Protein AF-A0A818FJN6-F1 (afdb_monomer)

Nearest PDB structures (foldseek):
  6km7-assembly2_B  TM=9.785E-01  e=1.713E-04  Homo sapiens
  6pww-assembly1_A  TM=8.795E-01  e=2.031E-04  Homo sapiens
  6w5i-assembly1_A  TM=8.950E-01  e=3.381E-04  Homo sapiens
  7mbm-assembly1_A  TM=8.637E-01  e=5.629E-04  Homo sapiens
  7ud5-assembly1_N  TM=8.501E-01  e=5.319E-04  Homo sapiens

pLDDT: mean 88.39, std 12.05, range [42.53, 98.31]

Radius of gyration: 12.9 Å; Cα contacts (8 Å, |Δi|>4): 133; chains: 1; bounding box: 36×21×41 Å

Foldseek 3Di:
DDPPPQDKDWDAALVNQWIWIATQQQKIWIAGPPVRDTPDIDGDDDVDPGGHGWDDWDHDNDDDDIDTDD

Solvent-accessible surface area (backbone atoms only — not comparable to full-atom values): 4315 Å² total; per-residue (Å²): 130,86,82,68,79,80,54,66,49,74,46,60,45,89,82,57,54,31,38,42,38,35,28,52,61,19,43,37,39,35,22,39,51,90,82,60,48,76,79,46,71,51,68,58,72,59,105,50,100,57,74,37,48,56,76,50,74,48,68,53,96,68,84,89,66,74,49,76,41,106

Sequence (70 aa):
IDDEPNDIISTFDRKGEHIILGNNRGLIVVKTFPDLKTISSFRITTGTNANTVLRHIEIPRRGKIIYIYI

Secondary structure (DSSP, 8-state):
-------EEEEE-TTSSEEEEEETTSEEEEEETTT--EEEEEE---SSSS-----EEE--SSSS--EEE-

Structure (mmCIF, N/CA/C/O backbone):
data_AF-A0A818FJN6-F1
#
_entry.id   AF-A0A818FJN6-F1
#
loop_
_atom_site.group_PDB
_atom_site.id
_atom_site.type_symbol
_atom_site.label_atom_id
_atom_site.label_alt_id
_atom_site.label_comp_id
_atom_site.label_asym_id
_atom_site.label_entity_id
_atom_site.label_seq_id
_atom_site.pdbx_PDB_ins_code
_atom_site.Cartn_x
_atom_site.Cartn_y
_atom_site.Cartn_z
_atom_site.occupancy
_atom_site.B_iso_or_equiv
_atom_site.auth_seq_id
_atom_site.auth_comp_id
_atom_site.auth_asym_id
_atom_site.auth_atom_id
_atom_s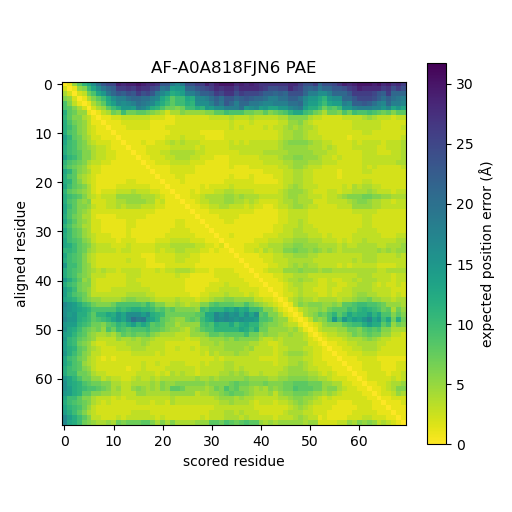ite.pdbx_PDB_model_num
ATOM 1 N N . ILE A 1 1 ? 9.125 3.918 -27.887 1.00 42.53 1 ILE A N 1
ATOM 2 C CA . ILE A 1 1 ? 7.963 3.903 -26.975 1.00 42.53 1 ILE A CA 1
ATOM 3 C C . ILE A 1 1 ? 8.268 2.736 -26.064 1.00 42.53 1 ILE A C 1
ATOM 5 O O . ILE A 1 1 ? 8.326 1.631 -26.577 1.00 42.53 1 ILE A O 1
ATOM 9 N N . ASP A 1 2 ? 8.709 3.001 -24.833 1.00 48.69 2 ASP A N 1
ATOM 10 C CA . ASP A 1 2 ? 9.134 1.934 -23.919 1.00 48.69 2 ASP A CA 1
ATOM 11 C C . ASP A 1 2 ? 7.911 1.100 -23.533 1.00 48.69 2 ASP A C 1
ATOM 13 O O . ASP A 1 2 ? 7.063 1.553 -22.767 1.00 48.69 2 ASP A O 1
ATOM 17 N N . ASP A 1 3 ? 7.842 -0.107 -24.091 1.00 55.41 3 ASP A N 1
ATOM 18 C CA . ASP A 1 3 ? 6.897 -1.176 -23.758 1.00 55.41 3 ASP A CA 1
ATOM 19 C C . ASP A 1 3 ? 7.330 -1.923 -22.480 1.00 55.41 3 ASP A C 1
ATOM 21 O O . ASP A 1 3 ? 7.130 -3.131 -22.363 1.00 55.41 3 ASP A O 1
ATOM 25 N N . GLU A 1 4 ? 7.956 -1.249 -21.507 1.00 58.44 4 GLU A N 1
ATOM 26 C CA . GLU A 1 4 ? 8.066 -1.855 -20.181 1.00 58.44 4 GLU A CA 1
ATOM 27 C C . GLU A 1 4 ? 6.687 -1.757 -19.525 1.00 58.44 4 GLU A C 1
ATOM 29 O O . GLU A 1 4 ? 6.215 -0.640 -19.269 1.00 58.44 4 GLU A O 1
ATOM 34 N N . PRO A 1 5 ? 6.005 -2.884 -19.250 1.00 56.47 5 PRO A N 1
ATOM 35 C CA . PRO A 1 5 ? 4.770 -2.829 -18.500 1.00 56.47 5 PRO A CA 1
ATOM 36 C C . PRO A 1 5 ? 5.100 -2.175 -17.158 1.00 56.47 5 PRO A C 1
ATOM 38 O O . PRO A 1 5 ? 5.927 -2.658 -16.382 1.00 56.47 5 PRO A O 1
ATOM 41 N N . ASN A 1 6 ? 4.487 -1.016 -16.906 1.00 62.94 6 ASN A N 1
ATOM 42 C CA . ASN A 1 6 ? 4.461 -0.413 -15.582 1.00 62.94 6 ASN A CA 1
ATOM 43 C C . ASN A 1 6 ? 3.581 -1.308 -14.713 1.00 62.94 6 ASN A C 1
ATOM 45 O O . ASN A 1 6 ? 2.429 -0.974 -14.434 1.00 62.94 6 ASN A O 1
ATOM 49 N N . ASP A 1 7 ? 4.121 -2.463 -14.339 1.00 83.25 7 ASP A N 1
ATOM 50 C CA . ASP A 1 7 ? 3.461 -3.416 -13.473 1.00 83.25 7 ASP A CA 1
ATOM 51 C C . ASP A 1 7 ? 3.284 -2.733 -12.123 1.00 83.25 7 ASP A C 1
ATOM 53 O O . ASP A 1 7 ? 4.227 -2.503 -11.356 1.00 83.25 7 ASP A O 1
ATOM 57 N N . ILE A 1 8 ? 2.047 -2.298 -11.896 1.00 89.88 8 ILE A N 1
ATOM 58 C CA . ILE A 1 8 ? 1.606 -1.710 -10.646 1.00 89.88 8 ILE A CA 1
ATOM 59 C C . ILE A 1 8 ? 0.988 -2.841 -9.841 1.00 89.88 8 ILE A C 1
ATOM 61 O O . ILE A 1 8 ? -0.048 -3.393 -10.212 1.00 89.88 8 ILE A O 1
ATOM 65 N N . ILE A 1 9 ? 1.598 -3.148 -8.704 1.00 93.44 9 ILE A N 1
ATOM 66 C CA . ILE A 1 9 ? 0.981 -3.997 -7.694 1.00 93.44 9 ILE A CA 1
ATOM 67 C C . ILE A 1 9 ? 0.198 -3.131 -6.715 1.00 93.44 9 ILE A C 1
ATOM 69 O O . ILE A 1 9 ? 0.566 -1.990 -6.423 1.00 93.44 9 ILE A O 1
ATOM 73 N N . SER A 1 10 ? -0.906 -3.669 -6.207 1.00 94.00 10 SER A N 1
ATOM 74 C CA . SER A 1 10 ? -1.757 -2.950 -5.268 1.00 94.00 10 SER A CA 1
ATOM 75 C C . SER A 1 10 ? -2.380 -3.874 -4.235 1.00 94.00 10 SER A C 1
ATOM 77 O O . SER A 1 10 ? -2.626 -5.048 -4.502 1.00 94.00 10 SER A O 1
ATOM 79 N N . THR A 1 11 ? -2.633 -3.335 -3.045 1.00 95.81 11 THR A N 1
ATOM 80 C CA . THR A 1 11 ? -3.409 -4.006 -2.000 1.00 95.81 11 THR A CA 1
ATOM 81 C C . THR A 1 11 ? -4.117 -2.982 -1.125 1.00 95.81 11 THR A C 1
ATOM 83 O O . THR A 1 11 ? -3.636 -1.863 -0.937 1.00 95.81 11 THR A O 1
ATOM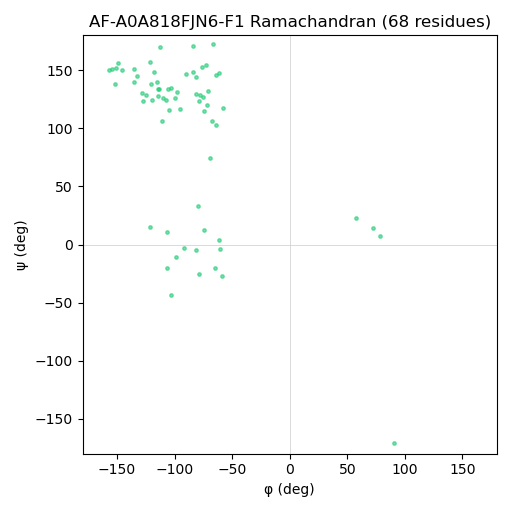 86 N N . PHE A 1 12 ? -5.248 -3.378 -0.554 1.00 96.00 12 PHE A N 1
ATOM 87 C CA . PHE A 1 12 ? -5.865 -2.632 0.535 1.00 96.00 12 PHE A CA 1
ATOM 88 C C . PHE A 1 12 ? -5.115 -2.864 1.840 1.00 96.00 12 PHE A C 1
ATOM 90 O O . PHE A 1 12 ? -4.526 -3.927 2.044 1.00 96.00 12 PHE A O 1
ATOM 97 N N . ASP A 1 13 ? -5.177 -1.884 2.739 1.00 93.88 13 ASP A N 1
ATOM 98 C CA . ASP A 1 13 ? -4.843 -2.108 4.138 1.00 93.88 13 ASP A CA 1
ATOM 99 C C . ASP A 1 13 ? -5.866 -3.044 4.814 1.00 93.88 13 ASP A C 1
ATOM 101 O O . ASP A 1 13 ? -6.905 -3.404 4.259 1.00 93.88 13 ASP A O 1
ATOM 105 N N . ARG A 1 14 ? -5.586 -3.446 6.057 1.00 92.56 14 ARG A N 1
ATOM 106 C CA . ARG A 1 14 ? -6.416 -4.422 6.783 1.00 92.56 14 ARG A CA 1
ATOM 107 C C . ARG A 1 14 ? -7.876 -3.974 6.949 1.00 92.56 14 ARG A C 1
ATOM 109 O O . ARG A 1 14 ? -8.748 -4.816 7.148 1.00 92.56 14 ARG A O 1
ATOM 116 N N . LYS A 1 15 ? -8.132 -2.666 6.970 1.00 93.50 15 LYS A N 1
ATOM 117 C CA . LYS A 1 15 ? -9.465 -2.103 7.204 1.00 93.50 15 LYS A CA 1
ATOM 118 C C . LYS A 1 15 ? -10.183 -1.696 5.915 1.00 93.50 15 LYS A C 1
ATOM 120 O O . LYS A 1 15 ? -11.370 -1.396 5.981 1.00 93.50 15 LYS A O 1
ATOM 125 N N . GLY A 1 16 ? -9.486 -1.672 4.782 1.00 94.38 16 GLY A N 1
ATOM 126 C CA . GLY A 1 16 ? -9.985 -1.101 3.536 1.00 94.38 16 GLY A CA 1
ATOM 127 C C . GLY A 1 16 ? -10.046 0.432 3.532 1.00 94.38 16 GLY A C 1
ATOM 128 O O . GLY A 1 16 ? -10.699 0.997 2.663 1.00 94.38 16 GLY A O 1
ATOM 129 N N . GLU A 1 17 ? -9.396 1.113 4.484 1.00 96.31 17 GLU A N 1
ATOM 130 C CA . GLU A 1 17 ? -9.377 2.587 4.565 1.00 96.31 17 GLU A CA 1
ATOM 131 C C . GLU A 1 17 ? -8.368 3.185 3.566 1.00 96.31 17 GLU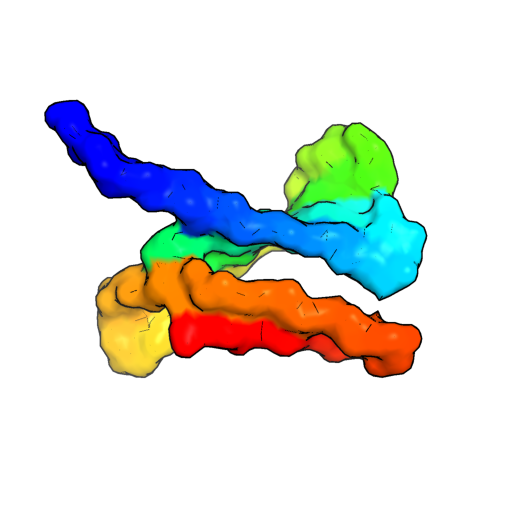 A C 1
ATOM 133 O O . GLU A 1 17 ? -8.522 4.323 3.112 1.00 96.31 17 GLU A O 1
ATOM 138 N N . HIS A 1 18 ? -7.345 2.407 3.197 1.00 97.06 18 HIS A N 1
ATOM 139 C CA . HIS A 1 18 ? -6.256 2.850 2.333 1.00 97.06 18 HIS A CA 1
ATOM 140 C C . HIS A 1 18 ? -5.908 1.819 1.260 1.00 97.06 18 HIS A C 1
ATOM 142 O O . HIS A 1 18 ? -6.011 0.610 1.476 1.00 97.06 18 HIS A O 1
ATOM 148 N N . ILE A 1 19 ? -5.419 2.316 0.126 1.00 97.19 19 ILE A N 1
ATOM 149 C CA . ILE A 1 19 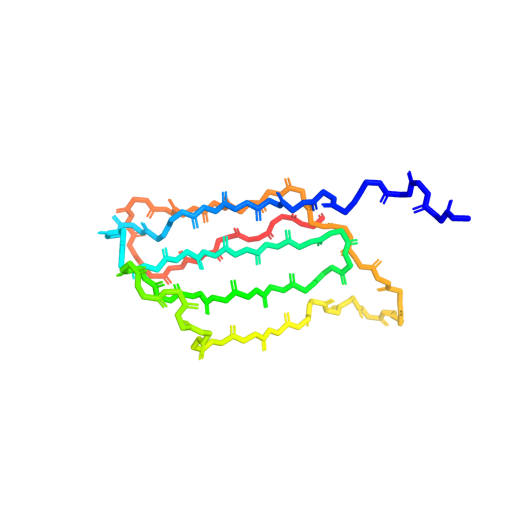? -4.840 1.540 -0.970 1.00 97.19 19 ILE A CA 1
ATOM 150 C C . ILE A 1 19 ? -3.342 1.822 -1.006 1.00 97.19 19 ILE A C 1
ATOM 152 O O . ILE A 1 19 ? -2.918 2.976 -1.105 1.00 97.19 19 ILE A O 1
ATOM 156 N N . ILE A 1 20 ? -2.543 0.762 -0.962 1.00 96.81 20 ILE A N 1
ATOM 157 C CA . ILE A 1 20 ? -1.101 0.811 -1.169 1.00 96.81 20 ILE A CA 1
ATOM 158 C C . ILE A 1 20 ? -0.830 0.389 -2.611 1.00 96.81 20 ILE A C 1
ATOM 160 O O . ILE A 1 20 ? -1.265 -0.678 -3.038 1.00 96.81 20 ILE A O 1
ATOM 164 N N . LEU A 1 21 ? -0.115 1.232 -3.350 1.00 95.69 21 LEU A N 1
ATOM 165 C CA . LEU A 1 21 ? 0.316 1.011 -4.727 1.00 95.69 21 LEU A CA 1
ATOM 166 C C . LEU A 1 21 ? 1.841 0.930 -4.764 1.00 95.69 21 LEU A C 1
ATOM 168 O O . LEU A 1 21 ? 2.506 1.728 -4.105 1.00 95.69 21 LEU A O 1
ATOM 172 N N . GLY A 1 22 ? 2.389 0.018 -5.558 1.00 94.69 22 GLY A N 1
ATOM 173 C CA . GLY A 1 22 ? 3.821 -0.106 -5.810 1.00 94.69 22 GLY A CA 1
ATOM 174 C C . GLY A 1 22 ? 4.095 -0.313 -7.294 1.00 94.69 22 GLY A C 1
ATOM 175 O O . GLY A 1 22 ? 3.350 -1.041 -7.938 1.00 94.69 22 GLY A O 1
ATOM 176 N N . ASN A 1 23 ? 5.138 0.310 -7.843 1.00 90.75 23 ASN A N 1
ATOM 177 C CA . ASN A 1 23 ? 5.556 0.082 -9.233 1.00 90.75 23 ASN A CA 1
ATOM 178 C C . ASN A 1 23 ? 6.923 -0.615 -9.336 1.00 90.75 23 ASN A C 1
ATOM 180 O O . ASN A 1 23 ? 7.683 -0.695 -8.369 1.00 90.75 23 ASN A O 1
ATOM 184 N N . ASN A 1 24 ? 7.274 -1.044 -10.548 1.00 87.50 24 ASN A N 1
ATOM 185 C CA . ASN A 1 24 ? 8.570 -1.637 -10.905 1.00 87.50 24 ASN A CA 1
ATOM 186 C C . ASN A 1 24 ? 9.803 -0.724 -10.680 1.00 87.50 24 ASN A C 1
ATOM 188 O O . ASN A 1 24 ? 10.936 -1.168 -10.848 1.00 87.50 24 ASN A O 1
ATOM 192 N N . ARG A 1 25 ? 9.618 0.538 -10.263 1.00 87.69 25 ARG A N 1
ATOM 193 C CA . ARG A 1 25 ? 10.694 1.503 -9.960 1.00 87.69 25 ARG A CA 1
ATOM 194 C C . ARG A 1 25 ? 10.872 1.760 -8.463 1.00 87.69 25 ARG A C 1
ATOM 196 O O . ARG A 1 25 ? 11.554 2.715 -8.084 1.00 87.69 25 ARG A O 1
ATOM 203 N N . GLY A 1 26 ? 10.236 0.961 -7.610 1.00 89.69 26 GLY A N 1
ATOM 204 C CA . GLY A 1 26 ? 10.367 1.077 -6.159 1.00 89.69 26 GLY A CA 1
ATOM 205 C C . GLY A 1 26 ? 9.546 2.214 -5.552 1.00 89.69 26 GLY A C 1
ATOM 206 O O . GLY A 1 26 ? 9.721 2.510 -4.372 1.00 89.69 26 GLY A O 1
ATOM 207 N N . LEU A 1 27 ? 8.689 2.894 -6.326 1.00 92.38 27 LEU A N 1
ATOM 208 C CA . LEU A 1 27 ? 7.799 3.924 -5.791 1.00 92.38 27 LEU A CA 1
ATOM 209 C C . LEU A 1 27 ? 6.607 3.255 -5.110 1.00 92.38 27 LEU A C 1
ATOM 211 O O . LEU A 1 27 ? 5.857 2.528 -5.759 1.00 92.38 27 LEU A O 1
ATOM 215 N N . ILE A 1 28 ? 6.414 3.573 -3.834 1.00 95.25 28 ILE A N 1
ATOM 216 C CA . ILE A 1 28 ? 5.221 3.252 -3.059 1.00 95.25 28 ILE A CA 1
ATOM 217 C C . ILE A 1 28 ? 4.369 4.508 -2.923 1.00 95.25 28 ILE A C 1
ATOM 219 O O . ILE A 1 28 ? 4.879 5.582 -2.594 1.00 95.25 28 ILE A O 1
ATOM 223 N N . VAL A 1 29 ? 3.064 4.370 -3.139 1.00 96.88 29 VAL A N 1
ATOM 224 C CA . VAL A 1 29 ? 2.075 5.428 -2.915 1.00 96.88 29 VAL A CA 1
ATOM 225 C C . VAL A 1 29 ? 0.953 4.874 -2.050 1.00 96.88 29 VAL A C 1
ATOM 227 O O . VAL A 1 29 ? 0.396 3.823 -2.352 1.00 96.88 29 VAL A O 1
ATOM 230 N N . VAL A 1 30 ? 0.596 5.597 -0.993 1.00 97.12 30 VAL A N 1
ATOM 231 C CA . VAL A 1 30 ? -0.559 5.287 -0.148 1.00 97.12 30 VAL A CA 1
ATOM 232 C C . VAL A 1 30 ? -1.652 6.306 -0.427 1.00 97.12 30 VAL A C 1
ATOM 234 O O . VAL A 1 30 ? -1.439 7.520 -0.319 1.00 97.12 30 VAL A O 1
ATOM 237 N N . LYS A 1 31 ? -2.828 5.804 -0.794 1.00 98.31 31 LYS A N 1
ATOM 238 C CA . LYS A 1 31 ? -4.023 6.597 -1.062 1.00 98.31 31 LYS A CA 1
ATOM 239 C C . LYS A 1 31 ? -5.136 6.245 -0.092 1.00 98.31 31 LYS A C 1
ATOM 241 O O . LYS A 1 31 ? -5.247 5.098 0.325 1.00 98.31 31 LYS A O 1
ATOM 246 N N . THR A 1 32 ? -5.973 7.212 0.241 1.00 98.12 32 THR A N 1
ATOM 247 C CA . THR A 1 32 ? -7.238 6.964 0.938 1.00 98.12 32 THR A CA 1
ATOM 248 C C 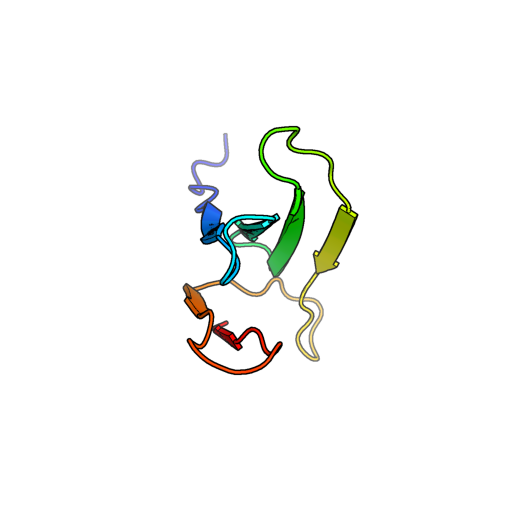. THR A 1 32 ? -8.261 6.330 -0.004 1.00 98.12 32 THR A C 1
ATOM 250 O O . THR A 1 32 ? -8.202 6.512 -1.222 1.00 98.12 32 THR A O 1
ATOM 253 N N . PHE A 1 33 ? -9.210 5.584 0.553 1.00 97.12 33 PHE A N 1
ATOM 254 C CA . PHE A 1 33 ? -10.375 5.075 -0.164 1.00 97.12 33 PHE A CA 1
ATOM 255 C C . PHE A 1 33 ? -11.658 5.596 0.507 1.00 97.12 33 PHE A C 1
ATOM 257 O O . PHE A 1 33 ? -11.726 5.603 1.736 1.00 97.12 33 PHE A O 1
ATOM 264 N N . PRO A 1 34 ? -12.685 6.030 -0.251 1.00 96.69 34 PRO A N 1
ATOM 265 C CA . PRO A 1 34 ? -12.827 5.969 -1.713 1.00 96.69 34 PRO A CA 1
ATOM 266 C C . PRO A 1 34 ? -12.318 7.199 -2.484 1.00 96.69 34 PRO A C 1
ATOM 268 O O . PRO A 1 34 ? -12.368 7.209 -3.708 1.00 96.69 34 PRO A O 1
ATOM 271 N N . ASP A 1 35 ? -11.845 8.246 -1.811 1.00 97.19 35 ASP A N 1
ATOM 272 C CA . ASP A 1 35 ? -11.530 9.545 -2.426 1.00 97.19 35 ASP A CA 1
ATOM 273 C C . ASP A 1 35 ? -10.159 9.620 -3.129 1.00 97.19 35 ASP A C 1
ATOM 275 O O . ASP A 1 35 ? -9.854 10.626 -3.769 1.00 97.19 35 ASP A O 1
ATOM 279 N N . LEU A 1 36 ? -9.341 8.564 -3.044 1.00 97.06 36 LEU A N 1
ATOM 280 C CA . LEU A 1 36 ? -8.072 8.386 -3.769 1.00 97.06 36 LEU A CA 1
ATOM 281 C C . LEU A 1 36 ? -7.025 9.493 -3.541 1.00 97.06 36 LEU A C 1
ATOM 283 O O . LEU A 1 36 ? -6.090 9.652 -4.346 1.00 97.06 36 LEU A O 1
ATOM 287 N N . LYS A 1 37 ? -7.123 10.230 -2.427 1.00 98.19 37 LYS A N 1
ATOM 288 C CA . LYS A 1 37 ? -6.143 11.260 -2.068 1.00 98.19 37 LYS A CA 1
ATOM 289 C C . LYS A 1 37 ? -4.835 10.610 -1.653 1.00 98.19 37 LYS A C 1
ATOM 291 O O . LYS A 1 37 ? -4.812 9.684 -0.849 1.00 98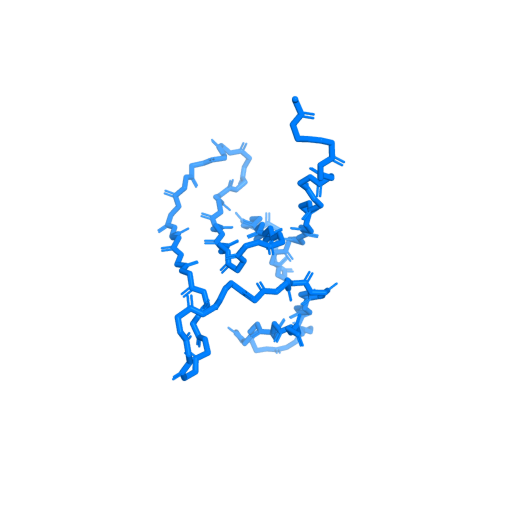.19 37 LYS A O 1
ATOM 296 N N . THR A 1 38 ? -3.729 11.105 -2.199 1.00 97.81 38 THR A N 1
ATOM 297 C CA . THR A 1 38 ? -2.394 10.658 -1.793 1.00 97.81 38 THR A CA 1
ATOM 298 C C . THR A 1 38 ? -2.080 11.206 -0.408 1.00 97.81 38 THR A C 1
ATOM 300 O O . THR A 1 38 ? -2.030 12.420 -0.230 1.00 97.81 38 THR A O 1
ATOM 303 N N . ILE A 1 39 ? -1.842 10.314 0.551 1.00 97.31 39 ILE A N 1
ATOM 304 C CA . ILE A 1 39 ? -1.464 10.681 1.925 1.00 97.31 39 ILE A CA 1
ATOM 305 C C . ILE A 1 39 ? 0.010 10.414 2.218 1.00 97.31 39 ILE A C 1
ATOM 307 O O . ILE A 1 39 ? 0.571 10.992 3.143 1.00 97.31 39 ILE A O 1
ATOM 311 N N . SER A 1 40 ? 0.654 9.550 1.432 1.00 96.62 40 SER A N 1
ATOM 312 C CA . SER A 1 40 ? 2.086 9.296 1.536 1.00 96.62 40 SER A CA 1
ATOM 313 C C . SER A 1 40 ? 2.637 8.744 0.228 1.00 96.62 40 SER A C 1
ATOM 315 O O . SER A 1 40 ? 1.937 8.053 -0.516 1.00 96.62 40 SER A O 1
ATOM 317 N N . SER A 1 41 ? 3.905 9.029 -0.041 1.00 96.75 41 SER A N 1
ATOM 318 C CA . SER A 1 41 ? 4.659 8.395 -1.112 1.00 96.75 41 SER A CA 1
ATOM 319 C C . SER A 1 41 ? 6.135 8.362 -0.759 1.00 96.75 41 SER A C 1
ATOM 321 O O . SER A 1 41 ? 6.673 9.362 -0.283 1.00 96.75 41 SER A O 1
ATOM 323 N N . PHE A 1 42 ? 6.797 7.249 -1.034 1.00 94.06 42 PHE A N 1
ATOM 324 C CA . PHE A 1 42 ? 8.231 7.103 -0.817 1.00 94.06 42 PHE A CA 1
ATOM 325 C C . PHE A 1 42 ? 8.820 6.141 -1.841 1.00 94.06 42 PHE A C 1
ATOM 327 O O . PHE A 1 42 ? 8.117 5.300 -2.400 1.00 94.06 42 PHE A O 1
ATOM 334 N N . ARG A 1 43 ? 10.120 6.270 -2.101 1.00 91.31 43 ARG A N 1
ATOM 335 C CA . ARG A 1 43 ? 10.852 5.344 -2.963 1.00 91.31 43 ARG A CA 1
ATOM 336 C C . ARG A 1 43 ? 11.726 4.438 -2.108 1.00 91.31 43 ARG A C 1
ATOM 338 O O . ARG A 1 43 ? 12.431 4.920 -1.226 1.00 91.31 43 ARG A O 1
ATOM 345 N N . ILE A 1 44 ? 11.687 3.144 -2.393 1.00 89.69 44 ILE A N 1
ATOM 346 C CA . ILE A 1 44 ? 12.598 2.164 -1.809 1.00 89.69 44 ILE A CA 1
ATOM 347 C C . ILE A 1 44 ? 13.960 2.323 -2.483 1.00 89.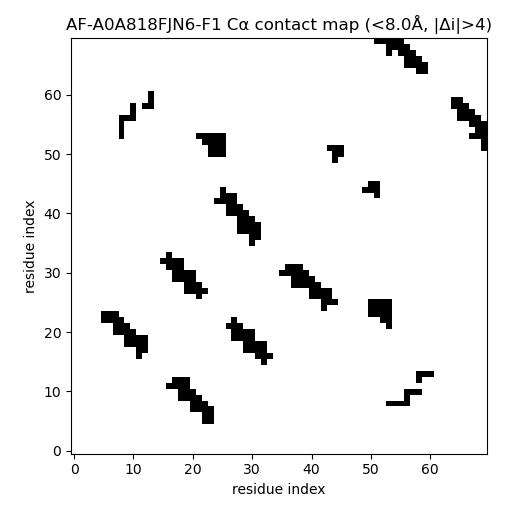69 44 ILE A C 1
ATOM 349 O O . ILE A 1 44 ? 14.057 2.304 -3.711 1.00 89.69 44 ILE A O 1
ATOM 353 N N . THR A 1 45 ? 15.005 2.4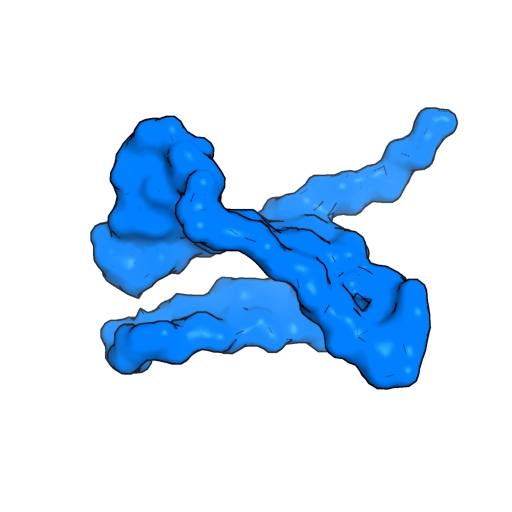83 -1.680 1.00 86.25 45 THR A N 1
ATOM 354 C CA . THR A 1 45 ? 16.390 2.564 -2.148 1.00 86.25 45 THR A CA 1
ATOM 355 C C . THR A 1 45 ? 17.166 1.358 -1.648 1.00 86.25 45 THR A C 1
ATOM 357 O O . THR A 1 45 ? 17.106 1.027 -0.463 1.00 86.25 45 THR A O 1
ATOM 360 N N . THR A 1 46 ? 17.934 0.726 -2.530 1.00 82.38 46 THR A N 1
ATOM 361 C CA . THR A 1 46 ? 19.003 -0.184 -2.104 1.00 82.38 46 THR A CA 1
ATOM 362 C C . THR A 1 46 ? 20.253 0.643 -1.801 1.00 82.38 46 THR A C 1
ATOM 364 O O . THR A 1 46 ? 20.299 1.832 -2.107 1.00 82.38 46 THR A O 1
ATOM 367 N N . GLY A 1 47 ? 21.298 0.051 -1.218 1.00 79.38 47 GLY A N 1
ATOM 368 C CA . GLY A 1 47 ? 22.587 0.739 -1.009 1.00 79.38 47 GLY A CA 1
ATOM 369 C C . GLY A 1 47 ?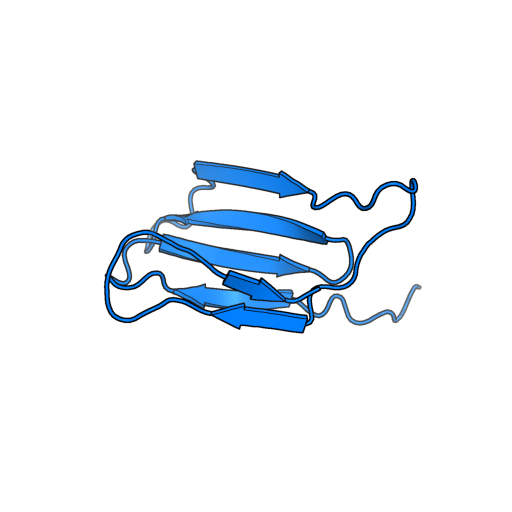 23.292 1.191 -2.303 1.00 79.38 47 GLY A C 1
ATOM 370 O O . GLY A 1 47 ? 24.411 1.690 -2.250 1.00 79.38 47 GLY A O 1
ATOM 371 N N . THR A 1 48 ? 22.652 1.006 -3.460 1.00 79.56 48 THR A N 1
ATOM 372 C CA . THR A 1 48 ? 23.085 1.451 -4.783 1.00 79.56 48 THR A CA 1
ATOM 373 C C . THR A 1 48 ? 22.020 2.372 -5.384 1.00 79.56 48 THR A C 1
ATOM 375 O O . THR A 1 48 ? 20.845 2.277 -5.040 1.00 79.56 48 THR A O 1
ATOM 378 N N . ASN A 1 49 ? 22.390 3.228 -6.337 1.00 72.31 49 ASN A N 1
ATOM 379 C CA . ASN A 1 49 ? 21.443 4.130 -7.013 1.00 72.31 49 ASN A CA 1
ATOM 380 C C . ASN A 1 49 ? 20.514 3.428 -8.035 1.00 72.31 49 ASN A C 1
ATOM 382 O O . ASN A 1 49 ? 19.873 4.100 -8.842 1.00 72.31 49 ASN A O 1
ATOM 386 N N . ALA A 1 50 ? 20.446 2.093 -8.040 1.00 76.56 50 ALA A N 1
ATOM 387 C CA . ALA A 1 50 ? 19.605 1.337 -8.961 1.00 76.56 50 ALA A CA 1
ATOM 388 C C . ALA A 1 50 ? 18.144 1.262 -8.480 1.00 76.56 50 ALA A C 1
ATOM 390 O O . ALA A 1 50 ? 17.863 1.129 -7.285 1.00 76.56 50 ALA A O 1
ATOM 391 N N . ASN A 1 51 ? 17.202 1.307 -9.431 1.00 78.06 51 ASN A N 1
ATOM 392 C CA . ASN A 1 51 ? 15.790 1.057 -9.140 1.00 78.06 51 ASN A CA 1
ATOM 393 C C . ASN A 1 51 ? 15.602 -0.387 -8.671 1.00 78.06 51 ASN A C 1
ATOM 395 O O . ASN A 1 51 ? 16.276 -1.303 -9.136 1.00 78.06 51 ASN A O 1
ATOM 399 N N . THR A 1 52 ? 14.655 -0.577 -7.761 1.00 83.69 52 THR A N 1
ATOM 400 C CA . THR A 1 52 ? 14.318 -1.890 -7.217 1.00 83.69 52 THR A CA 1
ATOM 401 C C . THR A 1 52 ? 12.904 -2.258 -7.632 1.00 83.69 52 THR A C 1
ATOM 403 O O . THR A 1 52 ? 11.979 -1.471 -7.432 1.00 83.69 52 THR A O 1
ATOM 406 N N . VAL A 1 53 ? 12.747 -3.443 -8.217 1.00 85.44 53 VAL A N 1
ATOM 407 C CA . VAL A 1 53 ? 11.451 -3.943 -8.677 1.00 85.44 53 VAL A CA 1
ATOM 408 C C . VAL A 1 53 ? 10.655 -4.450 -7.478 1.00 85.44 53 VAL A C 1
ATOM 410 O O . VAL A 1 53 ? 11.155 -5.245 -6.694 1.00 85.44 53 VAL A O 1
ATOM 413 N N . LEU A 1 54 ? 9.411 -3.999 -7.332 1.00 88.12 54 LEU A N 1
ATOM 414 C CA . LEU A 1 54 ? 8.485 -4.531 -6.333 1.00 88.12 54 LEU A CA 1
ATOM 415 C C . LEU A 1 54 ? 7.843 -5.825 -6.831 1.00 88.12 54 LEU A C 1
ATOM 417 O O . LEU A 1 54 ? 7.283 -5.851 -7.923 1.00 88.12 54 LEU A O 1
ATOM 421 N N . ARG A 1 55 ? 7.872 -6.878 -6.009 1.00 88.88 55 ARG A N 1
ATOM 422 C CA . ARG A 1 55 ? 7.284 -8.187 -6.344 1.00 88.88 55 ARG A CA 1
ATOM 423 C C . ARG A 1 55 ? 5.957 -8.430 -5.641 1.00 88.88 55 ARG A C 1
ATOM 425 O O . ARG A 1 55 ? 5.022 -8.943 -6.246 1.00 88.88 55 ARG A O 1
ATOM 432 N N . HIS A 1 56 ? 5.880 -8.099 -4.352 1.00 90.25 56 HIS A N 1
ATOM 433 C CA . HIS A 1 56 ? 4.700 -8.378 -3.537 1.00 90.25 56 HIS A CA 1
ATOM 434 C C . HIS A 1 56 ? 4.576 -7.411 -2.354 1.00 90.25 56 HIS A C 1
ATOM 436 O O . HIS A 1 56 ? 5.578 -6.922 -1.829 1.00 90.25 56 HIS A O 1
ATOM 442 N N . ILE A 1 57 ? 3.340 -7.163 -1.914 1.00 93.75 57 ILE A N 1
ATOM 443 C CA . ILE A 1 57 ? 3.021 -6.410 -0.697 1.00 93.75 57 ILE A CA 1
ATOM 444 C C . ILE A 1 57 ? 2.082 -7.280 0.133 1.00 93.75 57 ILE A C 1
ATOM 446 O O . ILE A 1 57 ? 1.014 -7.655 -0.346 1.00 93.75 57 ILE A O 1
ATOM 450 N N . GLU A 1 58 ? 2.464 -7.566 1.375 1.00 94.62 58 GLU A N 1
ATOM 451 C CA . GLU A 1 58 ? 1.652 -8.357 2.296 1.00 94.62 58 GLU A CA 1
ATOM 452 C C . GLU A 1 58 ? 1.176 -7.505 3.474 1.00 94.62 58 GLU A C 1
ATOM 454 O O . GLU A 1 58 ? 1.947 -6.781 4.116 1.00 94.62 58 GLU A O 1
ATOM 459 N N . ILE A 1 59 ? -0.118 -7.634 3.774 1.00 95.12 59 ILE A N 1
ATOM 460 C CA . ILE A 1 59 ? -0.774 -6.998 4.912 1.00 95.12 59 ILE A CA 1
ATOM 461 C C . ILE A 1 59 ? -1.166 -8.080 5.925 1.00 95.12 59 ILE A C 1
ATOM 463 O O . ILE A 1 59 ? -2.132 -8.820 5.706 1.00 95.12 59 ILE A O 1
ATOM 467 N N . PRO A 1 60 ? -0.458 -8.176 7.062 1.00 93.50 60 PRO A N 1
ATOM 468 C CA . PRO A 1 60 ? -0.781 -9.133 8.105 1.00 93.50 60 PRO A CA 1
ATOM 469 C C . PRO A 1 60 ? -2.176 -8.906 8.688 1.00 93.50 60 PRO A C 1
ATOM 471 O O . PRO A 1 60 ? -2.640 -7.780 8.883 1.00 93.50 60 PRO A O 1
ATOM 474 N N . ARG A 1 61 ? -2.823 -9.999 9.102 1.00 89.94 61 ARG A N 1
ATOM 475 C CA . ARG A 1 61 ? -4.136 -9.941 9.772 1.00 89.94 61 ARG A CA 1
ATOM 476 C C . ARG A 1 61 ? -4.092 -9.244 11.135 1.00 89.94 61 ARG A C 1
ATOM 478 O O . ARG A 1 61 ? -5.134 -8.837 11.644 1.00 89.94 61 ARG A O 1
ATOM 485 N N . ARG A 1 62 ? -2.914 -9.141 11.757 1.00 91.38 62 ARG A N 1
ATOM 486 C CA . ARG A 1 62 ? -2.710 -8.540 13.082 1.00 91.38 62 ARG A CA 1
ATOM 487 C C . ARG A 1 62 ? -1.528 -7.578 13.056 1.00 91.38 62 ARG A C 1
ATOM 489 O O . ARG A 1 62 ? -0.527 -7.842 12.405 1.00 91.38 62 ARG A O 1
ATOM 496 N N . GLY A 1 63 ? -1.639 -6.501 13.828 1.00 89.69 63 GLY A N 1
ATOM 497 C CA . GLY A 1 63 ? -0.622 -5.453 13.902 1.00 89.69 63 GLY A CA 1
ATOM 498 C C . GLY A 1 63 ? -0.839 -4.324 12.893 1.00 89.69 63 GLY A C 1
ATOM 499 O O . GLY A 1 63 ? -1.896 -4.218 12.270 1.00 89.69 63 GLY A O 1
ATOM 500 N N . LYS A 1 64 ? 0.163 -3.444 12.801 1.00 87.44 64 LYS A N 1
ATOM 501 C CA . LYS A 1 64 ? 0.199 -2.270 11.906 1.00 87.44 64 LYS A CA 1
ATOM 502 C C . LYS A 1 64 ? 1.393 -2.307 10.938 1.00 87.44 64 LYS A C 1
ATOM 504 O O . LYS A 1 64 ? 1.765 -1.281 10.383 1.00 87.44 64 LYS A O 1
ATOM 509 N N . ILE A 1 65 ? 2.028 -3.469 10.804 1.00 92.62 65 ILE A N 1
ATOM 510 C CA . ILE A 1 65 ? 3.201 -3.675 9.950 1.00 92.62 65 ILE A CA 1
ATOM 511 C C . ILE A 1 65 ? 2.725 -3.939 8.520 1.00 92.62 65 ILE A C 1
ATOM 513 O O . ILE A 1 65 ? 1.656 -4.512 8.324 1.00 92.62 65 ILE A O 1
ATOM 517 N N . ILE A 1 66 ? 3.526 -3.526 7.543 1.00 92.44 66 ILE A N 1
ATOM 518 C CA . ILE A 1 66 ? 3.352 -3.837 6.125 1.00 92.44 66 ILE A CA 1
ATOM 519 C C . ILE A 1 66 ? 4.656 -4.478 5.662 1.00 92.44 66 ILE A C 1
ATOM 521 O O . ILE A 1 66 ? 5.726 -3.918 5.913 1.00 92.44 66 ILE A O 1
ATOM 525 N N . TYR A 1 67 ? 4.575 -5.638 5.013 1.00 94.38 67 TYR A N 1
ATOM 526 C CA . TYR A 1 67 ? 5.742 -6.289 4.428 1.00 94.38 67 TYR A CA 1
ATOM 527 C C . TYR A 1 67 ? 5.810 -5.974 2.942 1.00 94.38 67 TYR A C 1
ATOM 529 O O . TYR A 1 67 ? 4.822 -6.097 2.218 1.00 94.38 67 TYR A O 1
ATOM 537 N N . ILE A 1 68 ? 6.990 -5.554 2.499 1.00 92.19 68 ILE A N 1
ATOM 538 C CA . ILE A 1 68 ? 7.267 -5.255 1.101 1.00 92.19 68 ILE A CA 1
ATOM 539 C C . ILE A 1 68 ? 8.382 -6.183 0.637 1.00 92.19 68 ILE A C 1
ATOM 541 O O . ILE A 1 68 ? 9.461 -6.201 1.230 1.00 92.19 68 ILE A O 1
ATOM 545 N N . TYR A 1 69 ? 8.109 -6.929 -0.429 1.00 90.25 69 TYR A N 1
ATOM 546 C CA . TYR A 1 69 ? 9.045 -7.862 -1.039 1.00 90.25 69 TYR A CA 1
ATOM 547 C C . TYR A 1 69 ? 9.586 -7.248 -2.328 1.00 90.25 69 TYR A C 1
ATOM 549 O O . TYR A 1 69 ? 8.832 -6.997 -3.276 1.00 90.25 69 TYR A O 1
ATOM 557 N N . ILE A 1 70 ? 10.894 -7.002 -2.318 1.00 86.69 70 ILE A N 1
ATOM 558 C CA . ILE A 1 70 ? 11.694 -6.473 -3.426 1.00 86.69 70 ILE A CA 1
ATOM 559 C C . ILE A 1 70 ? 12.512 -7.579 -4.101 1.00 86.69 70 ILE A C 1
ATOM 561 O O . ILE A 1 70 ? 12.937 -8.507 -3.380 1.00 86.69 70 ILE A O 1
#

Mean predicted aligned error: 5.06 Å